Protein AF-A0A924UUJ9-F1 (afdb_monomer_lite)

Radius of gyration: 11.07 Å; chains: 1; bounding box: 26×24×29 Å

Foldseek 3Di:
DCLVVAACEEEAEDEDQAPDDPVRVCVVRVYHYDDQWYWYFYADPVRHTDIDIDGDDD

Sequence (58 aa):
EMKVYLEKKQANLTTRNFPDSVETIRKKWKIKDGGKNYCFFTTDSNNHKIVLICTKII

Secondary structure (DSSP, 8-state):
-THHHHTT-B-EEEESS-SS-HHHHHHHHTPBS-SSEEEEEEE-TT--EEEEEEE---

Structure (mmCIF, N/CA/C/O backbone):
data_AF-A0A924UUJ9-F1
#
_entry.id   AF-A0A924UUJ9-F1
#
loop_
_atom_site.group_PDB
_atom_site.id
_atom_site.type_symbol
_atom_site.label_atom_id
_atom_site.label_alt_id
_atom_site.label_comp_id
_atom_site.label_asym_id
_atom_site.label_entity_id
_atom_site.label_seq_id
_atom_site.pdbx_PDB_ins_code
_atom_site.Cartn_x
_atom_site.Cartn_y
_atom_site.Cartn_z
_atom_site.occupancy
_atom_site.B_iso_or_equiv
_atom_site.auth_seq_id
_atom_site.auth_comp_id
_atom_site.auth_asym_id
_atom_site.auth_atom_id
_atom_site.pdbx_PDB_model_num
ATOM 1 N N . GLU A 1 1 ? -5.354 12.236 -7.903 1.00 66.81 1 GLU A N 1
ATOM 2 C CA . GLU A 1 1 ? -4.228 11.500 -7.278 1.00 66.81 1 GLU A CA 1
ATOM 3 C C . GLU A 1 1 ? -4.741 10.478 -6.264 1.00 66.81 1 GLU A C 1
ATOM 5 O O . GLU A 1 1 ? -5.663 10.799 -5.521 1.00 66.81 1 GLU A O 1
ATOM 10 N N . MET A 1 2 ? -4.14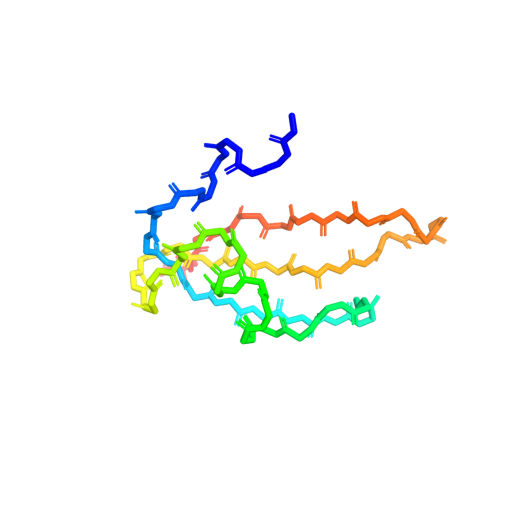5 9.277 -6.185 1.00 78.62 2 MET A N 1
ATOM 11 C CA . MET A 1 2 ? -4.577 8.211 -5.253 1.00 78.62 2 MET A CA 1
ATOM 12 C C . MET A 1 2 ? -4.570 8.623 -3.772 1.00 78.62 2 MET A C 1
ATOM 14 O O . MET A 1 2 ? -5.349 8.093 -2.982 1.00 78.62 2 MET A O 1
ATOM 18 N N . LYS A 1 3 ? -3.746 9.614 -3.410 1.00 79.38 3 LYS A N 1
ATOM 19 C CA . LYS A 1 3 ? -3.667 10.193 -2.064 1.00 79.38 3 LYS A CA 1
ATOM 20 C C . LYS A 1 3 ? -5.041 10.586 -1.509 1.00 79.38 3 LYS A C 1
ATOM 22 O O . LYS A 1 3 ? -5.310 10.304 -0.350 1.00 79.38 3 LYS A O 1
ATOM 27 N N . VAL A 1 4 ? -5.936 11.139 -2.330 1.00 86.19 4 VAL A N 1
ATOM 28 C CA . VAL A 1 4 ? -7.269 11.608 -1.895 1.00 86.19 4 VAL A CA 1
ATOM 29 C C . VAL A 1 4 ? -8.137 10.473 -1.331 1.00 86.19 4 VAL A C 1
ATOM 31 O O . VAL A 1 4 ? -8.933 10.687 -0.420 1.00 86.19 4 VAL A O 1
ATOM 34 N N . TYR A 1 5 ? -7.957 9.242 -1.815 1.00 85.25 5 TYR A N 1
ATOM 35 C CA . TYR A 1 5 ? -8.753 8.099 -1.367 1.00 85.25 5 TYR A CA 1
ATOM 36 C C . TYR A 1 5 ? -8.299 7.531 -0.024 1.00 85.25 5 TYR A C 1
ATOM 38 O O . TYR A 1 5 ? -9.103 6.871 0.639 1.00 85.25 5 TYR A O 1
ATOM 46 N N . LEU A 1 6 ? -7.049 7.777 0.379 1.00 85.56 6 LEU A N 1
ATOM 47 C CA . LEU A 1 6 ? -6.406 7.112 1.517 1.00 85.56 6 LEU A CA 1
ATOM 48 C C . LEU A 1 6 ? -5.851 8.075 2.571 1.00 85.56 6 LEU A C 1
ATOM 50 O O . LEU A 1 6 ? -5.624 7.660 3.705 1.00 85.56 6 LEU A O 1
ATOM 54 N N . GLU A 1 7 ? -5.647 9.349 2.240 1.00 88.75 7 GLU A N 1
ATOM 55 C CA . GLU A 1 7 ? -5.065 10.326 3.155 1.00 88.75 7 GLU A CA 1
ATOM 56 C C . GLU A 1 7 ? -5.871 10.441 4.454 1.00 88.75 7 GLU A C 1
ATOM 58 O O . GLU A 1 7 ? -7.095 10.575 4.438 1.00 88.75 7 GLU A O 1
ATOM 63 N N . LYS A 1 8 ? -5.161 10.387 5.589 1.00 88.19 8 LYS A N 1
ATOM 64 C CA . LYS A 1 8 ? -5.726 10.442 6.952 1.00 88.19 8 LYS A CA 1
ATOM 65 C C . LYS A 1 8 ? -6.738 9.329 7.280 1.00 88.19 8 LYS A C 1
ATOM 67 O O . LYS A 1 8 ? -7.425 9.427 8.297 1.00 88.19 8 LYS A O 1
ATOM 72 N N . LYS A 1 9 ? -6.833 8.268 6.472 1.00 90.44 9 LYS A N 1
ATOM 73 C CA . LYS A 1 9 ? -7.692 7.107 6.758 1.00 90.44 9 LYS A CA 1
ATOM 74 C C . LYS A 1 9 ? -6.964 6.040 7.573 1.00 90.44 9 LYS A C 1
ATOM 76 O O . LYS A 1 9 ? -5.753 6.098 7.782 1.00 90.44 9 LYS A O 1
ATOM 81 N N . GLN A 1 10 ? -7.727 5.057 8.037 1.00 94.25 10 GLN A N 1
ATOM 82 C CA . GLN A 1 10 ? -7.222 3.851 8.682 1.00 94.25 10 GLN A CA 1
ATOM 83 C C . GLN A 1 10 ? -7.348 2.672 7.706 1.00 94.25 10 GLN A C 1
ATOM 85 O O . GLN A 1 10 ? -8.441 2.426 7.188 1.00 94.25 10 GLN A O 1
ATOM 90 N N . ALA A 1 11 ? -6.235 2.000 7.410 1.00 95.06 11 ALA A N 1
ATOM 91 C CA . ALA A 1 11 ? -6.202 0.837 6.525 1.00 95.06 11 ALA A CA 1
ATOM 92 C C . ALA A 1 11 ? -5.013 -0.087 6.835 1.00 95.06 11 ALA A C 1
ATOM 94 O O . ALA A 1 11 ? -3.927 0.360 7.231 1.00 95.06 11 ALA A O 1
ATOM 95 N N . ASN A 1 12 ? -5.207 -1.377 6.561 1.00 95.25 12 ASN A N 1
ATOM 96 C CA . ASN A 1 12 ? -4.138 -2.369 6.534 1.00 95.25 12 ASN A CA 1
ATOM 97 C C . ASN A 1 12 ? -3.362 -2.220 5.220 1.00 95.25 12 ASN A C 1
ATOM 99 O O . ASN A 1 12 ? -3.949 -2.310 4.142 1.00 95.25 12 ASN A O 1
ATOM 103 N N . LEU A 1 13 ? -2.051 -1.985 5.298 1.00 95.88 13 LEU A N 1
ATOM 104 C CA . LEU A 1 13 ? -1.203 -1.720 4.133 1.00 95.88 13 LEU A CA 1
ATOM 105 C C . LEU A 1 13 ? -0.257 -2.881 3.850 1.00 95.88 13 LEU A C 1
ATOM 107 O O . LEU A 1 13 ? 0.348 -3.445 4.758 1.00 95.88 13 LEU A O 1
ATOM 111 N N . THR A 1 14 ? -0.081 -3.203 2.575 1.00 96.44 14 THR A N 1
ATOM 112 C CA . THR A 1 14 ? 0.920 -4.164 2.106 1.00 96.44 14 THR A CA 1
ATOM 113 C C . THR A 1 14 ? 1.519 -3.675 0.796 1.00 96.44 14 THR A C 1
ATOM 115 O O . THR A 1 14 ? 0.807 -3.132 -0.045 1.00 96.44 14 THR A O 1
ATOM 118 N N . THR A 1 15 ? 2.822 -3.872 0.611 1.00 97.06 15 THR A N 1
ATOM 119 C CA . THR A 1 15 ? 3.528 -3.569 -0.639 1.00 97.06 15 THR A CA 1
ATOM 120 C C . THR A 1 15 ? 4.032 -4.860 -1.294 1.00 97.06 15 THR A C 1
ATOM 122 O O . THR A 1 15 ? 4.427 -5.813 -0.610 1.00 97.06 15 THR A O 1
ATOM 125 N N . ARG A 1 16 ? 3.995 -4.918 -2.629 1.00 95.31 16 ARG A N 1
ATOM 126 C CA . ARG A 1 16 ? 4.580 -5.985 -3.462 1.00 95.31 16 ARG A CA 1
ATOM 127 C C . ARG A 1 16 ? 5.124 -5.361 -4.740 1.00 95.31 16 ARG A C 1
ATOM 129 O O . ARG A 1 16 ? 4.353 -4.723 -5.447 1.00 95.31 16 ARG A O 1
ATOM 136 N N . ASN A 1 17 ? 6.413 -5.532 -5.036 1.00 92.62 17 ASN A N 1
ATOM 137 C CA . ASN A 1 17 ? 7.067 -4.916 -6.203 1.00 92.62 17 ASN A CA 1
ATOM 138 C C . ASN A 1 17 ? 6.809 -3.398 -6.302 1.00 92.62 17 ASN A C 1
ATOM 140 O O . ASN A 1 17 ? 6.577 -2.855 -7.374 1.00 92.62 17 ASN A O 1
ATOM 144 N N . PHE A 1 18 ? 6.807 -2.709 -5.159 1.00 94.94 18 PHE A N 1
ATOM 145 C CA . PHE A 1 18 ? 6.544 -1.275 -5.068 1.00 94.94 18 PHE A CA 1
ATOM 146 C C . PHE A 1 18 ? 7.774 -0.569 -4.483 1.00 94.94 18 PHE A C 1
ATOM 148 O O . PHE A 1 18 ? 8.377 -1.120 -3.562 1.00 94.94 18 PHE A O 1
ATOM 155 N N . PRO A 1 19 ? 8.163 0.622 -4.980 1.00 93.94 19 PRO A N 1
ATOM 156 C CA . PRO A 1 19 ? 9.408 1.275 -4.562 1.00 93.94 19 PRO A CA 1
ATOM 157 C C . PRO A 1 19 ? 9.380 1.784 -3.116 1.00 93.94 19 PRO A C 1
ATOM 159 O O . PRO A 1 19 ? 10.411 1.794 -2.451 1.00 93.94 19 PRO A O 1
ATOM 162 N N . ASP A 1 20 ? 8.211 2.201 -2.627 1.00 94.94 20 ASP A N 1
ATOM 163 C CA . ASP A 1 20 ? 8.057 2.696 -1.260 1.00 94.94 20 ASP A CA 1
ATOM 164 C C . ASP A 1 20 ? 7.692 1.552 -0.301 1.00 94.94 20 ASP A C 1
ATOM 166 O O . ASP A 1 20 ? 6.868 0.688 -0.615 1.00 94.94 20 ASP A O 1
ATOM 170 N N . SER A 1 21 ? 8.255 1.581 0.909 1.00 96.31 21 SER A N 1
ATOM 171 C CA . SER A 1 21 ? 7.855 0.681 1.993 1.00 96.31 21 SER A CA 1
ATOM 172 C C . SER A 1 21 ? 6.497 1.081 2.584 1.00 96.31 21 SER A C 1
ATOM 174 O O . SER A 1 21 ? 6.047 2.227 2.465 1.00 96.31 21 SER A O 1
ATOM 176 N N . VAL A 1 22 ? 5.856 0.147 3.294 1.00 95.94 22 VAL A N 1
ATOM 177 C CA . VAL A 1 22 ? 4.608 0.414 4.030 1.00 95.94 22 VAL A CA 1
ATOM 178 C C . VAL A 1 22 ? 4.767 1.599 4.991 1.00 95.94 22 VAL A C 1
ATOM 180 O O . VAL A 1 22 ? 3.882 2.450 5.068 1.00 95.94 22 VAL A O 1
ATOM 183 N N . GLU A 1 23 ? 5.893 1.687 5.701 1.00 96.38 23 GLU A N 1
ATOM 184 C CA . GLU A 1 23 ? 6.154 2.764 6.660 1.00 96.38 23 GLU A CA 1
ATOM 185 C C . GLU A 1 23 ? 6.250 4.134 5.975 1.00 96.38 23 GLU A C 1
ATOM 187 O O . GLU A 1 23 ? 5.620 5.099 6.421 1.00 96.38 23 GLU A O 1
ATOM 192 N N . THR A 1 24 ? 6.975 4.212 4.855 1.00 96.00 24 THR A N 1
ATOM 193 C CA . THR A 1 24 ? 7.101 5.436 4.055 1.00 96.00 24 THR A CA 1
ATOM 194 C C . THR A 1 24 ? 5.734 5.914 3.573 1.00 96.00 24 THR A C 1
ATOM 196 O O . THR A 1 24 ? 5.397 7.088 3.734 1.00 96.00 24 THR A O 1
ATOM 199 N N . ILE A 1 25 ? 4.903 5.005 3.053 1.00 94.69 25 ILE A N 1
ATOM 200 C CA . ILE A 1 25 ? 3.545 5.319 2.588 1.00 94.69 25 ILE A CA 1
ATOM 201 C C . ILE A 1 25 ? 2.673 5.823 3.747 1.00 94.69 25 ILE A C 1
ATOM 203 O O . ILE A 1 25 ? 2.010 6.856 3.614 1.00 94.69 25 ILE A O 1
ATOM 207 N N . ARG A 1 26 ? 2.706 5.147 4.906 1.00 94.50 26 ARG A N 1
ATOM 208 C CA . ARG A 1 26 ? 1.956 5.561 6.106 1.00 94.50 26 ARG A CA 1
ATOM 209 C C . ARG A 1 26 ? 2.316 6.971 6.539 1.00 94.50 26 ARG A C 1
ATOM 211 O O . ARG A 1 26 ? 1.414 7.778 6.752 1.00 94.50 26 ARG A O 1
ATOM 218 N N . LYS A 1 27 ? 3.611 7.279 6.635 1.00 94.50 27 LYS A N 1
ATOM 219 C CA . LYS A 1 27 ? 4.106 8.610 7.015 1.00 94.50 27 LYS A CA 1
ATOM 220 C C . LYS A 1 27 ? 3.688 9.667 5.992 1.00 94.50 27 LYS A C 1
ATOM 222 O O . LYS A 1 27 ? 3.123 10.694 6.366 1.00 94.50 27 LYS A O 1
ATOM 227 N N . LYS A 1 28 ? 3.885 9.387 4.700 1.00 92.94 28 LYS A N 1
ATOM 228 C CA . LYS A 1 28 ? 3.587 10.312 3.595 1.00 92.94 28 LYS A CA 1
ATOM 229 C C . LYS A 1 28 ? 2.103 10.669 3.510 1.00 92.94 28 LYS A C 1
ATOM 231 O O . LYS A 1 28 ? 1.767 11.826 3.272 1.00 92.94 28 LYS A O 1
ATOM 236 N N . TRP A 1 29 ? 1.209 9.692 3.681 1.00 93.19 29 TRP A N 1
ATOM 237 C CA . TRP A 1 29 ? -0.245 9.878 3.526 1.00 93.19 29 TRP A CA 1
ATOM 238 C C . TRP A 1 29 ? -1.005 9.921 4.858 1.00 93.19 29 TRP A C 1
ATOM 240 O O . TRP A 1 29 ? -2.231 10.024 4.871 1.00 93.19 29 TRP A O 1
ATOM 250 N N . LYS A 1 30 ? -0.289 9.895 5.988 1.00 94.31 30 LYS A N 1
ATOM 251 C CA . LYS A 1 30 ? -0.850 9.927 7.348 1.00 94.31 30 LYS A CA 1
ATOM 252 C C . LYS A 1 30 ? -1.876 8.807 7.582 1.00 94.31 30 LYS A C 1
ATOM 254 O O . LYS A 1 30 ? -2.917 9.038 8.194 1.00 94.31 30 LYS A O 1
ATOM 259 N N . ILE A 1 31 ? -1.592 7.608 7.067 1.00 93.88 31 ILE A N 1
ATOM 260 C CA . ILE A 1 31 ? -2.485 6.441 7.161 1.00 93.88 31 ILE A CA 1
ATOM 261 C C . ILE A 1 31 ? -2.251 5.712 8.482 1.00 93.88 31 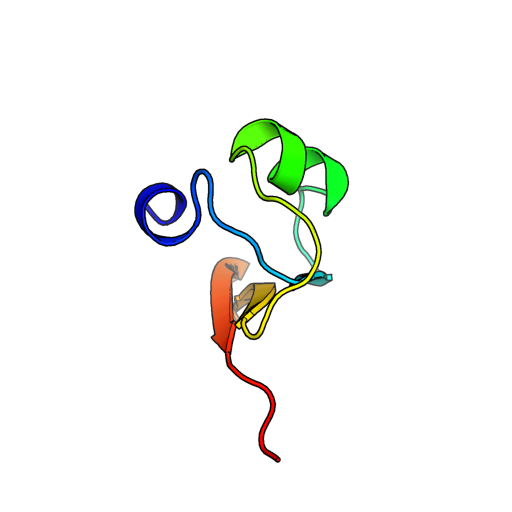ILE A C 1
ATOM 263 O O . ILE A 1 31 ? -1.136 5.264 8.765 1.00 93.88 31 ILE A O 1
ATOM 267 N N . LYS A 1 32 ? -3.317 5.541 9.266 1.00 94.19 32 LYS A N 1
ATOM 268 C CA . LYS A 1 32 ? -3.302 4.752 10.505 1.00 94.19 32 LYS A CA 1
ATOM 269 C C . LYS A 1 32 ? -3.432 3.257 10.215 1.00 94.19 32 LYS A C 1
ATOM 271 O O . LYS A 1 32 ? -4.008 2.863 9.203 1.00 94.19 32 LYS A O 1
ATOM 276 N N . ASP A 1 33 ? -2.893 2.432 11.105 1.00 92.56 33 ASP A N 1
ATOM 277 C CA . ASP A 1 33 ? -2.953 0.975 10.978 1.00 92.56 33 ASP A CA 1
ATOM 278 C C . ASP A 1 33 ? -4.303 0.375 11.397 1.00 92.56 33 ASP A C 1
ATOM 280 O O . ASP A 1 33 ? -5.010 0.946 12.229 1.00 92.56 33 ASP A O 1
ATOM 284 N N . GLY A 1 34 ? -4.665 -0.765 10.803 1.00 89.56 34 GLY A N 1
ATOM 285 C CA . GLY A 1 34 ? -5.901 -1.498 11.082 1.00 89.56 34 GLY A CA 1
ATOM 286 C C . GLY A 1 34 ? -7.117 -1.071 10.249 1.00 89.56 34 GLY A C 1
ATOM 287 O O . GLY A 1 34 ? -7.003 -0.443 9.198 1.00 89.56 34 GLY A O 1
ATOM 288 N N . GLY A 1 35 ? -8.313 -1.412 10.733 1.00 89.69 35 GLY A N 1
ATOM 289 C CA . GLY A 1 35 ? -9.588 -1.130 10.064 1.00 89.69 35 GLY A CA 1
ATOM 290 C C . GLY A 1 35 ? -10.074 -2.268 9.158 1.00 89.69 35 GLY A C 1
ATOM 291 O O . GLY A 1 35 ? -9.496 -3.352 9.124 1.00 89.69 35 GLY A O 1
ATOM 292 N N . LYS A 1 36 ? -11.175 -2.023 8.435 1.00 90.62 36 LYS A N 1
ATOM 293 C CA . LYS A 1 36 ? -11.825 -3.022 7.559 1.00 90.62 36 LYS A CA 1
ATOM 294 C C . LYS A 1 36 ? -11.241 -3.071 6.143 1.00 90.62 36 LYS A C 1
ATOM 296 O O . LYS A 1 36 ? -11.447 -4.047 5.424 1.00 90.62 36 LYS A O 1
ATOM 301 N N . ASN A 1 37 ? -10.533 -2.014 5.755 1.00 92.00 37 ASN A N 1
ATOM 302 C CA . ASN A 1 37 ? -9.976 -1.863 4.419 1.00 92.00 37 ASN A CA 1
ATOM 303 C C . ASN A 1 37 ? -8.552 -2.414 4.366 1.00 92.00 37 ASN A C 1
ATOM 305 O O . ASN A 1 37 ? -7.748 -2.210 5.281 1.00 92.00 37 ASN A O 1
ATOM 309 N N . TYR A 1 38 ? -8.248 -3.066 3.255 1.00 94.25 38 TYR A N 1
ATOM 310 C CA . TYR A 1 38 ? -6.931 -3.550 2.884 1.00 94.25 38 TYR A CA 1
ATOM 311 C C . TYR A 1 38 ? -6.485 -2.811 1.630 1.00 94.25 38 TYR A C 1
ATOM 313 O O . TYR A 1 38 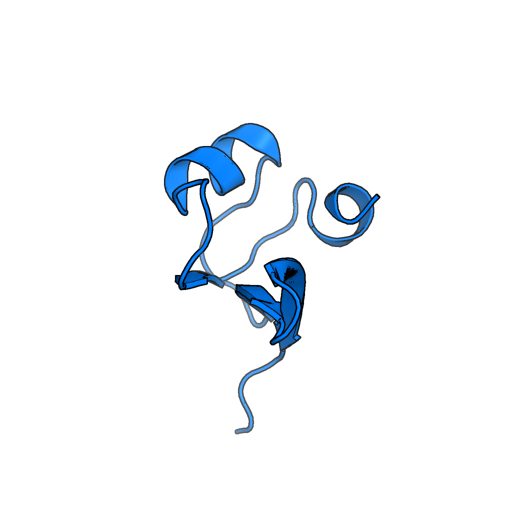? -7.258 -2.633 0.688 1.00 94.25 38 TYR A O 1
ATOM 321 N N . CYS A 1 39 ? -5.246 -2.341 1.638 1.00 95.25 39 CYS A N 1
ATOM 322 C CA . CYS A 1 39 ? -4.661 -1.592 0.541 1.00 95.25 39 CYS A CA 1
ATOM 323 C C . CYS A 1 39 ? -3.352 -2.252 0.113 1.00 95.25 39 CYS A C 1
ATOM 325 O O . CYS A 1 39 ? -2.386 -2.294 0.881 1.00 95.25 39 CYS A O 1
ATOM 327 N N . PHE A 1 40 ? -3.323 -2.740 -1.124 1.00 95.94 40 PHE A N 1
ATOM 328 C CA . PHE A 1 40 ? -2.160 -3.393 -1.713 1.00 95.94 40 PHE A CA 1
ATOM 329 C C . PHE A 1 40 ? -1.510 -2.463 -2.724 1.00 95.94 40 PHE A C 1
ATOM 331 O O . PHE A 1 40 ? -2.083 -2.173 -3.770 1.00 95.94 40 PHE A O 1
ATOM 338 N N . PHE A 1 41 ? -0.314 -1.997 -2.397 1.00 96.12 41 PHE A N 1
ATOM 339 C CA . PHE A 1 41 ? 0.508 -1.151 -3.249 1.00 96.12 41 PHE A CA 1
ATOM 340 C C . PHE A 1 41 ? 1.380 -2.053 -4.107 1.00 96.12 41 PHE A C 1
ATOM 342 O O . PHE A 1 41 ? 2.192 -2.820 -3.581 1.00 96.12 41 PHE A O 1
ATOM 349 N N . THR A 1 42 ? 1.189 -1.998 -5.420 1.00 97.00 42 THR A N 1
ATOM 350 C CA . THR A 1 42 ? 1.890 -2.888 -6.343 1.00 97.00 42 THR A CA 1
ATOM 351 C C . THR A 1 42 ? 2.036 -2.278 -7.731 1.00 97.00 42 THR A C 1
ATOM 353 O O . THR A 1 42 ? 1.686 -1.115 -7.944 1.00 97.00 42 THR A O 1
ATOM 356 N N . THR A 1 43 ? 2.602 -3.037 -8.660 1.00 96.69 43 THR A N 1
ATOM 357 C CA . THR A 1 43 ? 2.677 -2.685 -10.073 1.00 96.69 43 THR A CA 1
ATOM 358 C C . THR A 1 43 ? 1.843 -3.650 -10.905 1.00 96.69 43 THR A C 1
ATOM 360 O O . THR A 1 43 ? 1.769 -4.835 -10.582 1.00 96.69 43 THR A O 1
ATOM 363 N N . ASP A 1 44 ? 1.213 -3.155 -11.969 1.00 95.19 44 ASP A N 1
ATOM 364 C CA . ASP A 1 44 ? 0.562 -4.016 -12.961 1.00 95.19 44 ASP A CA 1
ATOM 365 C C . ASP A 1 44 ? 1.597 -4.719 -13.868 1.00 95.19 44 ASP A C 1
ATOM 367 O O . ASP A 1 44 ? 2.811 -4.548 -13.718 1.00 95.19 44 ASP A O 1
ATOM 371 N N . SER A 1 45 ? 1.121 -5.504 -14.838 1.00 95.00 45 SER A N 1
ATOM 372 C CA . SER A 1 45 ? 1.971 -6.198 -15.818 1.00 95.00 45 SER A CA 1
ATOM 373 C C . SER A 1 45 ? 2.794 -5.261 -16.711 1.00 95.00 45 SER A C 1
ATOM 375 O O . SER A 1 45 ? 3.752 -5.705 -17.335 1.00 95.00 45 SER A O 1
ATOM 377 N N . ASN A 1 46 ? 2.434 -3.979 -16.773 1.00 96.44 46 ASN A N 1
ATOM 378 C CA . ASN A 1 46 ? 3.127 -2.939 -17.529 1.00 96.44 46 ASN A CA 1
ATOM 379 C C . ASN A 1 46 ? 4.027 -2.075 -16.626 1.00 96.44 46 ASN A C 1
ATOM 381 O O . ASN A 1 46 ? 4.517 -1.032 -17.055 1.00 96.44 46 ASN A O 1
ATOM 385 N N . ASN A 1 47 ? 4.259 -2.494 -15.377 1.00 93.56 47 ASN A N 1
ATOM 386 C CA . ASN A 1 47 ? 5.009 -1.764 -14.353 1.00 93.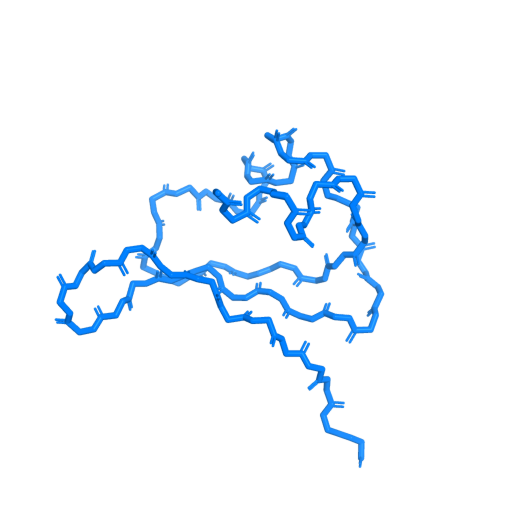56 47 ASN A CA 1
ATOM 387 C C . ASN A 1 47 ? 4.374 -0.433 -13.907 1.00 93.56 47 ASN A C 1
ATOM 389 O O . ASN A 1 47 ? 5.034 0.392 -13.264 1.00 93.56 47 ASN A O 1
ATOM 393 N N . HIS A 1 48 ? 3.088 -0.209 -14.179 1.00 94.75 48 HIS A N 1
ATOM 394 C CA . HIS A 1 48 ? 2.388 0.957 -13.657 1.00 94.75 48 HIS A CA 1
ATOM 395 C C . HIS A 1 48 ? 2.090 0.783 -12.174 1.00 94.75 48 HIS A C 1
ATOM 397 O O . HIS A 1 48 ? 1.560 -0.236 -11.742 1.00 94.75 48 HIS A O 1
ATOM 403 N N . LYS A 1 49 ? 2.380 1.820 -11.389 1.00 94.44 49 LYS A N 1
ATOM 404 C CA . LYS A 1 49 ? 2.103 1.861 -9.950 1.00 94.44 49 LYS A CA 1
ATOM 405 C C . LYS A 1 49 ? 0.596 1.945 -9.704 1.00 94.44 49 LYS A C 1
ATOM 407 O O . LYS A 1 49 ? -0.025 2.954 -10.035 1.00 94.44 49 LYS A O 1
ATOM 412 N N . ILE A 1 50 ? 0.036 0.929 -9.057 1.00 94.62 50 ILE A N 1
ATOM 413 C CA . ILE A 1 50 ? -1.388 0.827 -8.727 1.00 94.62 50 ILE A CA 1
ATOM 414 C C . ILE A 1 50 ? -1.600 0.549 -7.235 1.00 94.62 50 ILE A C 1
ATOM 416 O O . ILE A 1 50 ? -0.697 0.098 -6.525 1.00 94.62 50 ILE A O 1
ATOM 420 N N . VAL A 1 51 ? -2.816 0.817 -6.754 1.00 94.44 51 VAL A N 1
ATOM 421 C CA . VAL A 1 51 ? -3.261 0.412 -5.416 1.00 94.44 51 VAL A CA 1
ATOM 422 C C . VAL A 1 51 ? -4.589 -0.318 -5.531 1.00 94.44 51 VAL A C 1
ATOM 424 O O . VAL A 1 51 ? -5.558 0.234 -6.046 1.00 94.44 51 VAL A O 1
ATOM 427 N N . LEU A 1 52 ? -4.643 -1.544 -5.017 1.00 94.44 52 LEU A N 1
ATOM 428 C CA . LEU A 1 52 ? -5.889 -2.291 -4.872 1.00 94.44 52 LEU A CA 1
ATOM 429 C C . LEU A 1 52 ? -6.494 -1.968 -3.508 1.00 94.44 52 LEU A C 1
ATOM 431 O O . LEU A 1 52 ? -5.834 -2.158 -2.486 1.00 94.44 52 LEU A O 1
ATOM 435 N N . ILE A 1 53 ? -7.732 -1.475 -3.492 1.00 93.06 53 ILE A N 1
ATOM 436 C CA . ILE A 1 53 ? -8.490 -1.201 -2.268 1.00 93.06 53 ILE A CA 1
ATOM 437 C C . ILE A 1 53 ? -9.560 -2.277 -2.147 1.00 93.06 53 ILE A C 1
ATOM 439 O O . ILE A 1 53 ? -10.448 -2.371 -2.992 1.00 93.06 53 ILE A O 1
ATOM 443 N N . CYS A 1 54 ? -9.465 -3.096 -1.107 1.00 92.88 54 CYS A N 1
ATOM 444 C CA . CYS A 1 54 ? -10.312 -4.268 -0.936 1.00 92.88 54 CYS A CA 1
ATOM 445 C C . CYS A 1 54 ? -10.819 -4.372 0.501 1.00 92.88 54 CYS A C 1
ATOM 447 O O . CYS A 1 54 ? -10.217 -3.849 1.441 1.00 92.88 54 CYS A O 1
ATOM 449 N N . THR A 1 55 ? -11.907 -5.107 0.680 1.00 92.31 55 THR A N 1
ATOM 450 C CA . THR A 1 55 ? -12.393 -5.554 1.985 1.00 92.31 55 THR A CA 1
ATOM 451 C C . THR A 1 55 ? -12.222 -7.062 2.085 1.00 92.31 55 THR A C 1
ATOM 453 O O . THR A 1 55 ? -12.235 -7.772 1.079 1.00 92.31 55 THR A O 1
ATOM 456 N N . LYS A 1 56 ? -12.034 -7.567 3.304 1.00 89.31 56 LYS A N 1
ATOM 457 C CA . LYS A 1 56 ? -12.004 -9.010 3.539 1.00 89.31 56 LYS A CA 1
ATOM 458 C C . LYS A 1 56 ? -13.3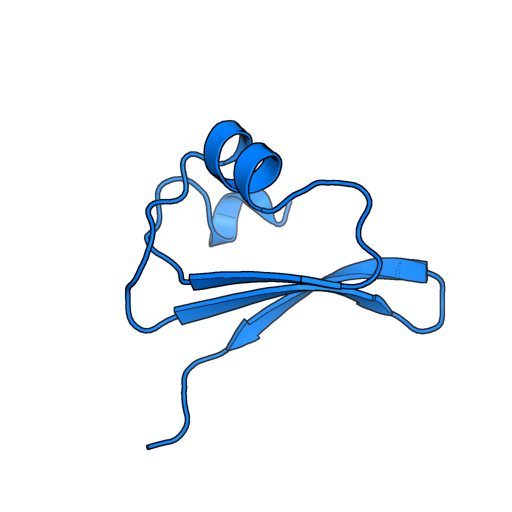97 -9.585 3.264 1.00 89.31 56 LYS A C 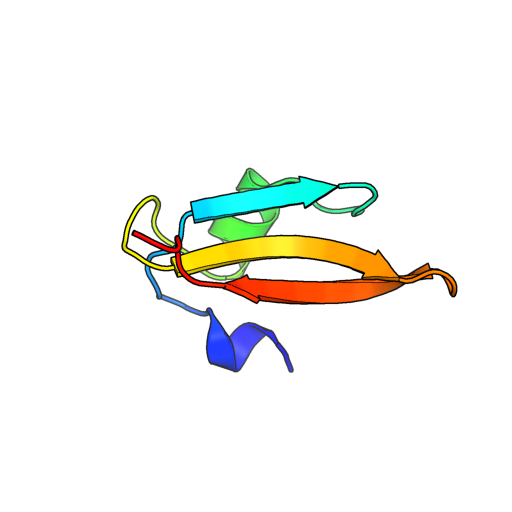1
ATOM 460 O O . LYS A 1 56 ? -14.372 -9.075 3.813 1.00 89.31 56 LYS A O 1
ATOM 465 N N . ILE A 1 57 ? -13.472 -10.623 2.431 1.00 91.25 57 ILE A N 1
ATOM 466 C CA . ILE A 1 57 ? -14.688 -11.430 2.276 1.00 91.25 57 ILE A CA 1
ATOM 467 C C . ILE A 1 57 ? -14.819 -12.264 3.554 1.00 91.25 57 ILE A C 1
ATOM 469 O O . ILE A 1 57 ? -13.856 -12.925 3.955 1.00 91.25 57 ILE A O 1
ATOM 473 N N . ILE A 1 58 ? -15.958 -12.125 4.230 1.00 81.25 58 ILE A N 1
ATOM 474 C CA . ILE A 1 58 ? -16.317 -12.867 5.445 1.00 81.25 58 ILE A CA 1
ATOM 475 C C . ILE A 1 58 ? -17.182 -14.048 5.033 1.00 81.25 58 ILE A C 1
ATOM 477 O O . ILE A 1 58 ? -18.071 -13.821 4.182 1.00 81.25 58 ILE A O 1
#

pLDDT: mean 92.32, std 5.33, range [66.81, 97.06]